Protein AF-A0A1F5WR69-F1 (afdb_monomer)

Mean predicted aligned error: 4.76 Å

Secondary structure (DSSP, 8-state):
-EETTEEEEEHHHHHHHHT--HHHHHHHHH-HHHHHHHT--EEEETTTTEEEEEHHHHHHHHHHHGGG-

Radius of gyration: 11.41 Å; Cα contacts (8 Å, |Δi|>4): 92; chains: 1; bounding box: 29×22×30 Å

Structure (mmCI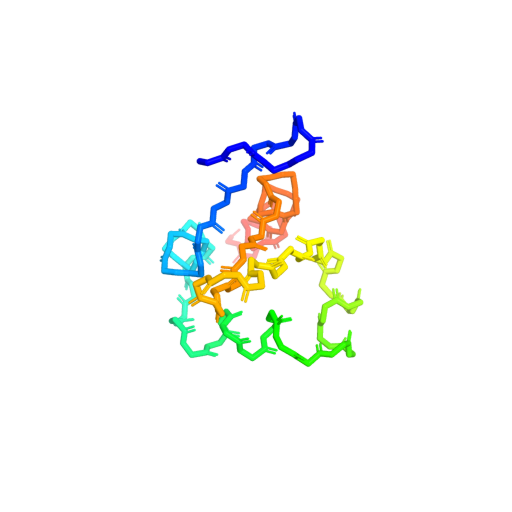F, N/CA/C/O backbone):
data_AF-A0A1F5WR69-F1
#
_entry.id   AF-A0A1F5WR69-F1
#
loop_
_atom_site.group_PDB
_atom_site.id
_atom_site.type_symbol
_atom_site.label_atom_id
_atom_site.label_alt_id
_atom_site.label_comp_id
_atom_site.label_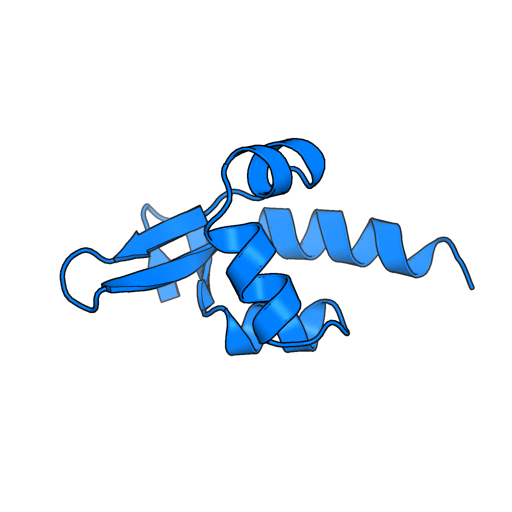asym_id
_atom_site.label_entity_id
_atom_site.label_seq_id
_atom_site.pdbx_PDB_ins_code
_atom_site.Cartn_x
_atom_site.Cartn_y
_atom_site.Cartn_z
_atom_site.occupancy
_atom_site.B_iso_or_equiv
_atom_site.auth_seq_id
_atom_site.auth_comp_id
_atom_site.auth_asym_id
_atom_site.auth_atom_id
_atom_site.pdbx_PDB_model_num
ATOM 1 N N . MET A 1 1 ? 11.439 -6.482 3.836 1.00 70.25 1 MET A N 1
ATOM 2 C CA . MET A 1 1 ? 12.270 -6.224 2.648 1.00 70.25 1 MET A CA 1
ATOM 3 C C . MET A 1 1 ? 12.934 -4.879 2.846 1.00 70.25 1 MET A C 1
ATOM 5 O O . MET A 1 1 ? 12.290 -3.997 3.409 1.00 70.25 1 MET A O 1
ATOM 9 N N . ILE A 1 2 ? 14.206 -4.753 2.483 1.00 75.44 2 ILE A N 1
ATOM 10 C CA . ILE A 1 2 ? 14.928 -3.483 2.533 1.00 75.44 2 ILE A CA 1
ATOM 11 C C . ILE A 1 2 ? 15.119 -3.040 1.083 1.00 75.44 2 ILE A C 1
ATOM 13 O O . ILE A 1 2 ? 15.685 -3.795 0.301 1.00 75.44 2 ILE A O 1
ATOM 17 N N . ILE A 1 3 ? 14.606 -1.865 0.723 1.00 75.31 3 ILE A N 1
ATOM 18 C CA . ILE A 1 3 ? 14.773 -1.255 -0.603 1.00 75.31 3 ILE A CA 1
ATOM 19 C C . ILE A 1 3 ? 15.497 0.069 -0.371 1.00 75.31 3 ILE A C 1
ATOM 21 O O . ILE A 1 3 ? 15.058 0.863 0.456 1.00 75.31 3 ILE A O 1
ATOM 25 N N . ASN A 1 4 ? 16.638 0.288 -1.031 1.00 72.31 4 ASN A N 1
ATOM 26 C CA . ASN A 1 4 ? 17.468 1.490 -0.851 1.00 72.31 4 ASN A CA 1
ATOM 27 C C . ASN A 1 4 ? 17.786 1.804 0.626 1.00 72.31 4 ASN A C 1
ATOM 29 O O . ASN A 1 4 ? 17.648 2.939 1.074 1.00 72.31 4 ASN A O 1
ATOM 33 N N . LYS A 1 5 ? 18.168 0.780 1.407 1.00 79.69 5 LYS A N 1
ATOM 34 C CA . LYS A 1 5 ? 18.414 0.853 2.867 1.00 79.69 5 LYS A CA 1
ATOM 35 C C . LYS A 1 5 ? 17.191 1.223 3.728 1.00 79.69 5 LYS A C 1
ATOM 37 O O . LYS A 1 5 ? 17.317 1.307 4.945 1.00 79.69 5 LYS A O 1
ATOM 42 N N . LYS A 1 6 ? 15.998 1.368 3.145 1.00 83.38 6 LYS A N 1
ATOM 43 C CA . LYS A 1 6 ? 14.748 1.616 3.873 1.00 83.38 6 LYS A CA 1
ATOM 44 C C . LYS A 1 6 ? 13.963 0.329 4.068 1.00 83.38 6 LYS A C 1
ATOM 46 O O . LYS A 1 6 ? 13.834 -0.490 3.159 1.00 83.38 6 LYS A O 1
ATOM 51 N N . LYS A 1 7 ? 13.399 0.148 5.261 1.00 91.00 7 LYS A N 1
ATOM 52 C CA . LYS A 1 7 ? 12.476 -0.957 5.536 1.00 91.00 7 LYS A CA 1
ATOM 53 C C . LYS A 1 7 ? 11.168 -0.697 4.793 1.00 91.00 7 LYS A C 1
ATOM 55 O O . LYS A 1 7 ? 10.557 0.353 4.967 1.00 91.00 7 LYS A O 1
ATOM 60 N N . CYS A 1 8 ? 10.718 -1.667 4.007 1.00 92.94 8 CYS A N 1
ATOM 61 C CA . CYS A 1 8 ? 9.480 -1.569 3.243 1.00 92.94 8 CYS A CA 1
ATOM 62 C C . CYS A 1 8 ? 8.564 -2.768 3.500 1.00 92.94 8 CYS A C 1
ATOM 64 O O . CYS A 1 8 ? 9.010 -3.896 3.771 1.00 92.94 8 CYS A O 1
ATOM 66 N N . TYR A 1 9 ? 7.264 -2.515 3.381 1.00 94.38 9 TYR A N 1
ATOM 67 C CA . TYR A 1 9 ? 6.207 -3.506 3.491 1.00 94.38 9 TYR A CA 1
ATOM 68 C C . TYR A 1 9 ? 5.521 -3.705 2.138 1.00 94.38 9 TYR A C 1
ATOM 70 O O . TYR A 1 9 ? 5.195 -2.722 1.477 1.00 94.38 9 TYR A O 1
ATOM 78 N N . PRO A 1 10 ? 5.253 -4.953 1.718 1.00 94.19 10 PRO A N 1
ATOM 79 C CA . PRO A 1 10 ? 4.401 -5.189 0.558 1.00 94.19 10 PRO A CA 1
ATOM 80 C C . PRO A 1 10 ? 2.969 -4.715 0.855 1.00 94.19 10 PRO A C 1
ATOM 82 O O . PRO A 1 10 ? 2.545 -4.723 2.017 1.00 94.19 10 PRO A O 1
ATOM 85 N N . ILE A 1 11 ? 2.203 -4.369 -0.188 1.00 94.56 11 ILE A N 1
ATOM 86 C CA . ILE A 1 11 ? 0.815 -3.869 -0.072 1.00 94.56 11 ILE A CA 1
ATOM 87 C C . ILE A 1 11 ? -0.051 -4.658 0.924 1.00 94.56 11 ILE A C 1
ATOM 89 O O . ILE A 1 11 ? -0.662 -4.025 1.785 1.00 94.56 11 ILE A O 1
ATOM 93 N N . PRO A 1 12 ? -0.089 -6.009 0.905 1.00 94.69 12 PRO A N 1
ATOM 94 C CA . PRO A 1 12 ? -0.904 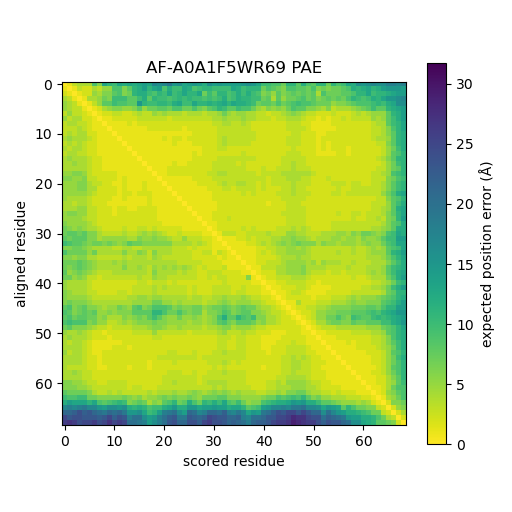-6.768 1.853 1.00 94.69 12 PRO A CA 1
ATOM 95 C C . PRO A 1 12 ? -0.539 -6.526 3.320 1.00 94.69 12 PRO A C 1
ATOM 97 O O . PRO A 1 12 ? -1.415 -6.498 4.180 1.00 94.69 12 PRO A O 1
ATOM 100 N N . LYS A 1 13 ? 0.755 -6.351 3.609 1.00 94.81 13 LYS A N 1
ATOM 101 C CA . LYS A 1 13 ? 1.248 -6.127 4.968 1.00 94.81 13 LYS A CA 1
ATOM 102 C C . LYS A 1 13 ? 0.981 -4.693 5.418 1.00 94.81 13 LYS A C 1
ATOM 104 O O . LYS A 1 13 ? 0.535 -4.502 6.542 1.00 94.81 13 LYS A O 1
ATOM 109 N N . ALA A 1 14 ? 1.194 -3.711 4.540 1.00 94.38 14 ALA A N 1
ATOM 110 C CA . ALA A 1 14 ? 0.864 -2.313 4.820 1.00 94.38 14 ALA A CA 1
ATOM 111 C C . ALA A 1 14 ? -0.641 -2.127 5.088 1.00 94.38 14 ALA A C 1
ATOM 113 O O . ALA A 1 14 ? -1.010 -1.493 6.070 1.00 94.38 14 ALA A O 1
ATOM 114 N N . ALA A 1 15 ? -1.499 -2.762 4.281 1.00 94.88 15 ALA A N 1
ATOM 115 C CA . ALA A 1 15 ? -2.951 -2.740 4.462 1.00 94.88 15 ALA A CA 1
ATOM 116 C C . ALA A 1 15 ? -3.371 -3.267 5.844 1.00 94.88 15 ALA A C 1
ATOM 118 O O . ALA A 1 15 ? -4.143 -2.615 6.542 1.00 94.88 15 ALA A O 1
ATOM 119 N N . LYS A 1 16 ? -2.794 -4.403 6.271 1.00 94.56 16 LYS A N 1
ATOM 120 C CA . LYS A 1 16 ? -3.056 -4.996 7.591 1.00 94.56 16 LYS A CA 1
ATOM 121 C C . LYS A 1 16 ? -2.632 -4.078 8.741 1.00 94.56 16 LYS A C 1
ATOM 123 O O . LYS A 1 16 ? -3.368 -3.969 9.710 1.00 94.56 16 LYS A O 1
ATOM 128 N N . ILE A 1 17 ? -1.474 -3.420 8.635 1.00 93.38 17 ILE A N 1
ATOM 129 C CA . ILE A 1 17 ? -0.985 -2.489 9.670 1.00 93.38 17 ILE A CA 1
ATOM 130 C C . ILE A 1 17 ? -1.897 -1.260 9.783 1.00 93.38 17 ILE A C 1
ATOM 132 O O . ILE A 1 17 ? -2.134 -0.767 10.878 1.00 93.38 17 ILE A O 1
ATOM 136 N N . LEU A 1 18 ? -2.410 -0.773 8.653 1.00 91.12 18 LEU A N 1
ATOM 137 C CA . LEU A 1 18 ? -3.243 0.428 8.589 1.00 91.12 18 LEU A CA 1
ATOM 138 C C . LEU A 1 18 ? -4.736 0.158 8.818 1.00 91.12 18 LEU A C 1
ATOM 140 O O . LEU A 1 18 ? -5.515 1.104 8.817 1.00 91.12 18 LEU A O 1
ATOM 144 N N . GLY A 1 19 ? -5.147 -1.105 8.966 1.00 92.94 19 GLY A N 1
ATOM 145 C CA . GLY A 1 19 ? -6.557 -1.469 9.130 1.00 92.94 19 GLY A CA 1
ATOM 146 C C . GLY A 1 19 ? -7.424 -1.174 7.9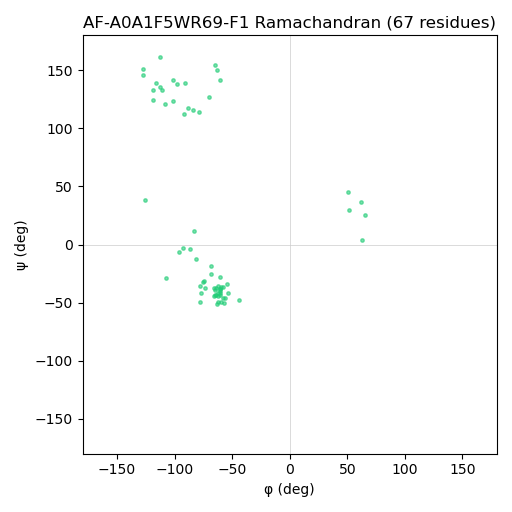00 1.00 92.94 19 GLY A C 1
ATOM 147 O O . GLY A 1 19 ? -8.626 -0.968 8.032 1.00 92.94 19 GLY A O 1
ATOM 148 N N . VAL A 1 20 ? -6.839 -1.136 6.697 1.00 92.56 20 VAL A N 1
ATOM 149 C CA . VAL A 1 20 ? -7.563 -0.850 5.445 1.00 92.56 20 VAL A CA 1
ATOM 150 C C . VAL A 1 20 ? -7.610 -2.064 4.527 1.00 92.56 20 VAL A C 1
ATOM 152 O O . VAL A 1 20 ? -6.801 -2.987 4.632 1.00 92.56 20 VAL A O 1
ATOM 155 N N . SER A 1 21 ? -8.536 -2.056 3.565 1.00 94.94 21 SER A N 1
ATOM 156 C C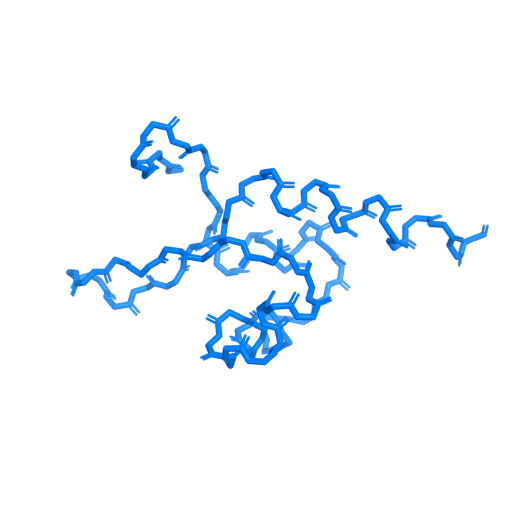A . SER A 1 21 ? -8.597 -3.120 2.563 1.00 94.94 21 SER A CA 1
ATOM 157 C C . SER A 1 21 ? -7.330 -3.148 1.692 1.00 94.94 21 SER A C 1
ATOM 159 O O . SER A 1 21 ? -6.716 -2.114 1.403 1.00 94.94 21 SER A O 1
ATOM 161 N N . ARG A 1 22 ? -6.954 -4.339 1.202 1.00 94.62 22 ARG A N 1
ATOM 162 C CA . ARG A 1 22 ? -5.833 -4.490 0.256 1.00 94.62 22 ARG A CA 1
ATOM 163 C C . ARG A 1 22 ? -6.054 -3.658 -1.013 1.00 94.62 22 ARG A C 1
ATOM 165 O O . ARG A 1 22 ? -5.098 -3.081 -1.519 1.00 94.62 22 ARG A O 1
ATOM 172 N N . MET A 1 23 ? -7.299 -3.566 -1.486 1.00 94.75 23 MET A N 1
ATOM 173 C CA . MET A 1 23 ? -7.682 -2.756 -2.647 1.00 94.75 23 MET A CA 1
ATOM 174 C C . MET A 1 23 ? -7.464 -1.259 -2.391 1.00 94.75 23 MET A C 1
ATOM 176 O O . MET A 1 23 ? -6.907 -0.564 -3.237 1.00 94.75 23 MET A O 1
ATOM 180 N N . THR A 1 24 ? -7.841 -0.767 -1.208 1.00 93.88 24 THR A N 1
ATOM 181 C CA . THR A 1 24 ? -7.604 0.621 -0.783 1.00 93.88 24 THR A CA 1
ATOM 182 C C . THR A 1 24 ? -6.112 0.929 -0.772 1.00 93.88 24 THR A C 1
ATOM 184 O O . THR A 1 24 ? -5.682 1.903 -1.384 1.00 93.88 24 THR A O 1
ATOM 187 N N . MET A 1 25 ? -5.313 0.061 -0.145 1.00 94.88 25 MET A N 1
ATOM 188 C CA . MET A 1 25 ? -3.863 0.238 -0.089 1.00 94.88 25 MET A CA 1
ATOM 189 C C . MET A 1 25 ? -3.221 0.172 -1.480 1.00 94.88 25 MET A C 1
ATOM 191 O O . MET A 1 25 ? -2.304 0.936 -1.767 1.00 94.88 25 MET A O 1
ATOM 195 N N . HIS A 1 26 ? -3.719 -0.703 -2.358 1.00 94.00 26 HIS A N 1
ATOM 196 C CA . HIS A 1 26 ? -3.276 -0.772 -3.747 1.00 94.00 26 HIS A CA 1
ATOM 197 C C . HIS A 1 26 ? -3.578 0.530 -4.493 1.00 94.00 26 HIS A C 1
ATOM 199 O O . HIS A 1 26 ? -2.669 1.104 -5.077 1.00 94.00 26 HIS A O 1
ATOM 205 N N . ARG A 1 27 ? -4.812 1.051 -4.413 1.00 93.56 27 ARG A N 1
ATOM 206 C CA . ARG A 1 27 ? -5.180 2.344 -5.018 1.00 93.56 27 ARG A CA 1
ATOM 207 C C . ARG A 1 27 ? -4.295 3.479 -4.518 1.00 93.56 27 ARG A C 1
ATOM 209 O O . ARG A 1 27 ? -3.790 4.251 -5.327 1.00 93.56 27 ARG A O 1
ATOM 216 N N . TRP A 1 28 ? -4.062 3.551 -3.208 1.00 93.50 28 TRP A N 1
ATOM 217 C CA . TRP A 1 28 ? -3.148 4.540 -2.638 1.00 93.50 28 TRP A CA 1
ATOM 218 C C . TRP A 1 28 ? -1.732 4.386 -3.163 1.00 93.50 28 TRP A C 1
ATOM 220 O O . TRP A 1 28 ? -1.060 5.379 -3.404 1.00 93.50 28 TRP A O 1
ATOM 230 N N . ALA A 1 29 ? -1.281 3.151 -3.356 1.00 91.31 29 ALA A N 1
ATOM 231 C CA . ALA A 1 29 ? 0.046 2.873 -3.852 1.00 91.31 29 ALA A CA 1
ATOM 232 C C . ALA A 1 29 ? 0.185 2.979 -5.369 1.00 91.31 29 ALA A C 1
ATOM 234 O O . ALA A 1 29 ? 1.321 3.014 -5.812 1.00 91.31 29 ALA A O 1
ATOM 235 N N . THR A 1 30 ? -0.875 3.056 -6.177 1.00 90.81 30 THR A N 1
ATOM 236 C CA . THR A 1 30 ? -0.772 3.191 -7.646 1.00 90.81 30 THR A CA 1
ATOM 237 C C . THR A 1 30 ? -1.152 4.573 -8.160 1.00 90.81 30 THR A C 1
ATOM 239 O O . THR A 1 30 ? -0.623 5.003 -9.179 1.00 90.81 30 THR A O 1
ATOM 242 N N . ILE A 1 31 ? -2.037 5.289 -7.467 1.00 91.19 31 ILE A N 1
ATOM 243 C CA . ILE A 1 31 ? -2.530 6.601 -7.894 1.00 91.19 31 ILE A CA 1
ATOM 244 C C . ILE A 1 31 ? -1.651 7.692 -7.275 1.00 91.19 31 ILE A C 1
ATOM 246 O O . ILE A 1 31 ? -1.695 7.907 -6.065 1.00 91.19 31 ILE A O 1
ATOM 250 N N . SER A 1 32 ? -0.887 8.422 -8.094 1.00 84.56 32 SER A N 1
ATOM 251 C CA . SER A 1 32 ? 0.061 9.452 -7.625 1.00 84.56 32 SER A CA 1
ATOM 252 C C . SER A 1 32 ? -0.578 10.497 -6.707 1.00 84.56 32 SER A C 1
ATOM 254 O O . SER A 1 32 ? -0.025 10.806 -5.656 1.00 84.56 32 SER A O 1
ATOM 256 N N . ARG A 1 33 ? -1.790 10.960 -7.037 1.00 86.56 33 ARG A N 1
ATOM 257 C CA . ARG A 1 33 ? -2.548 11.910 -6.207 1.00 86.56 33 ARG A CA 1
ATOM 258 C C . ARG A 1 33 ? -2.861 11.362 -4.811 1.00 86.56 33 ARG A C 1
ATOM 260 O O . ARG A 1 33 ? -2.806 12.097 -3.830 1.00 86.56 33 ARG A O 1
ATOM 267 N N . GLU A 1 34 ? -3.184 10.074 -4.707 1.00 88.75 34 GLU A N 1
ATOM 268 C CA . GLU A 1 34 ? -3.450 9.436 -3.414 1.00 88.75 34 GLU A CA 1
ATOM 269 C C . GLU A 1 34 ? -2.156 9.225 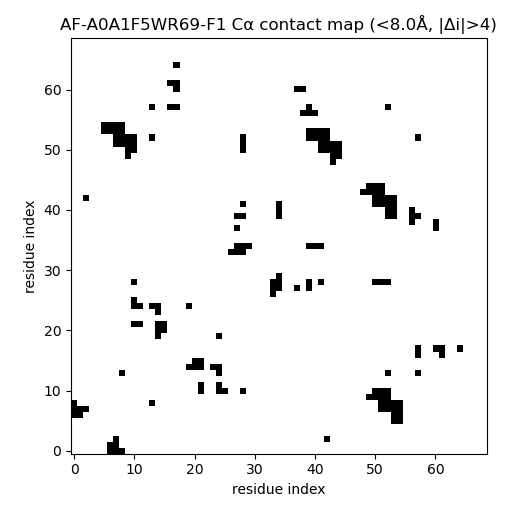-2.620 1.00 88.75 34 GLU A C 1
ATOM 271 O O . GLU A 1 34 ? -2.160 9.427 -1.403 1.00 88.75 34 GLU A O 1
ATOM 276 N N . ARG A 1 35 ? -1.044 8.887 -3.295 1.00 89.19 35 ARG A N 1
ATOM 277 C CA . ARG A 1 35 ? 0.284 8.799 -2.663 1.00 89.19 35 ARG A CA 1
ATOM 278 C C . ARG A 1 35 ? 0.664 10.122 -2.012 1.00 89.19 35 ARG A C 1
ATOM 280 O O . ARG A 1 35 ? 1.011 10.140 -0.834 1.00 89.19 35 ARG A O 1
ATOM 287 N N . GLU A 1 36 ? 0.548 11.217 -2.759 1.00 87.50 36 GLU A N 1
ATOM 288 C CA . GLU A 1 36 ? 0.885 12.563 -2.297 1.00 87.50 36 GLU A CA 1
ATOM 289 C C . GLU A 1 36 ? -0.011 12.994 -1.131 1.00 87.50 36 GLU A C 1
ATOM 291 O O . GLU A 1 36 ? 0.485 13.320 -0.053 1.00 87.50 36 GLU A O 1
ATOM 296 N N . LYS A 1 37 ? -1.336 12.865 -1.287 1.00 88.44 37 LYS A N 1
ATOM 297 C CA . LYS A 1 37 ? -2.322 13.199 -0.245 1.00 88.44 37 LYS A CA 1
ATOM 298 C C . LYS A 1 37 ? -2.061 12.471 1.079 1.00 88.44 37 LYS A C 1
ATOM 300 O O . LYS A 1 37 ? -2.351 12.999 2.154 1.00 88.44 37 LYS A O 1
ATOM 305 N N . ARG A 1 38 ? -1.555 11.237 1.014 1.00 86.50 38 ARG A N 1
ATOM 306 C CA . ARG A 1 38 ? -1.283 10.388 2.182 1.00 86.50 38 ARG A CA 1
ATOM 307 C C . ARG A 1 38 ? 0.173 10.447 2.655 1.00 86.50 38 ARG A C 1
ATOM 309 O O . ARG A 1 38 ? 0.462 9.880 3.705 1.00 86.50 38 ARG A O 1
ATOM 316 N N . GLY A 1 39 ? 1.071 11.119 1.932 1.00 89.50 39 GLY A N 1
ATOM 317 C CA . GLY A 1 39 ? 2.506 11.129 2.232 1.00 89.50 39 GLY A CA 1
ATOM 318 C C . GLY A 1 39 ? 3.145 9.736 2.146 1.00 89.50 39 GLY A C 1
ATOM 319 O O . GLY A 1 39 ? 3.982 9.376 2.980 1.00 89.50 39 GLY A O 1
ATOM 320 N N . LEU A 1 40 ? 2.698 8.917 1.188 1.00 91.75 40 LEU A N 1
ATOM 321 C CA . LEU A 1 40 ? 3.187 7.553 0.997 1.00 91.75 40 LEU A CA 1
ATOM 322 C C . LEU A 1 40 ? 4.404 7.531 0.076 1.00 91.75 40 LEU A C 1
ATOM 324 O O . LEU A 1 40 ? 4.304 7.819 -1.115 1.00 91.75 40 LEU A O 1
ATOM 328 N N . GLU A 1 41 ? 5.533 7.092 0.617 1.00 93.56 41 GLU A N 1
ATO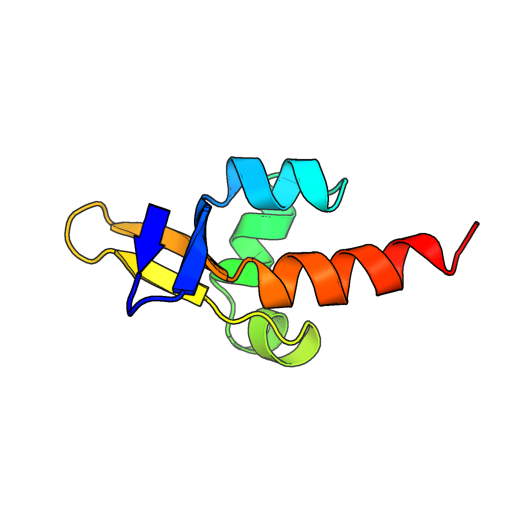M 329 C CA . GLU A 1 41 ? 6.695 6.718 -0.175 1.00 93.56 41 GLU A CA 1
ATOM 330 C C . GLU A 1 41 ? 6.518 5.270 -0.652 1.00 93.56 41 GLU A C 1
ATOM 332 O O . GLU A 1 41 ? 6.432 4.332 0.151 1.00 93.56 41 GLU A O 1
ATOM 337 N N . VAL A 1 42 ? 6.415 5.102 -1.972 1.00 92.19 42 VAL A N 1
ATOM 338 C CA . VAL A 1 42 ? 6.138 3.822 -2.629 1.00 92.19 42 VAL A CA 1
ATOM 339 C C . VAL A 1 42 ? 7.298 3.462 -3.543 1.00 92.19 42 VAL A C 1
ATOM 341 O O . VAL A 1 42 ? 7.739 4.274 -4.351 1.00 92.19 42 VAL A O 1
ATOM 344 N N . PHE A 1 43 ? 7.739 2.216 -3.448 1.00 91.00 43 PHE A N 1
ATOM 345 C CA . PHE A 1 43 ? 8.745 1.622 -4.310 1.00 91.00 43 PHE A CA 1
ATOM 346 C C . PHE A 1 43 ? 8.085 0.569 -5.185 1.00 91.00 43 PHE A C 1
ATOM 348 O O . PHE A 1 43 ? 7.320 -0.266 -4.696 1.00 91.00 43 PHE A O 1
ATOM 355 N N . GLN A 1 44 ? 8.385 0.603 -6.476 1.00 89.69 44 GLN A N 1
ATOM 356 C CA . GLN A 1 44 ? 8.016 -0.459 -7.395 1.00 89.69 44 GLN A CA 1
ATOM 357 C C . GLN A 1 44 ? 9.245 -1.326 -7.634 1.00 89.69 44 GLN A C 1
ATOM 359 O O . GLN A 1 44 ? 10.292 -0.828 -8.039 1.00 89.69 44 GLN A O 1
ATOM 364 N N . ASP A 1 45 ? 9.111 -2.617 -7.368 1.00 85.56 45 ASP A N 1
ATOM 365 C CA . ASP A 1 45 ? 10.071 -3.599 -7.847 1.00 85.56 45 ASP A CA 1
ATOM 366 C C . ASP A 1 45 ? 9.759 -3.881 -9.318 1.00 85.56 45 ASP A C 1
ATOM 368 O O . ASP A 1 45 ? 8.683 -4.388 -9.645 1.00 85.56 45 ASP A O 1
ATOM 372 N N . THR A 1 46 ? 10.681 -3.505 -10.201 1.00 82.81 46 THR A N 1
ATOM 373 C CA . THR A 1 46 ? 10.543 -3.675 -11.651 1.00 82.81 46 THR A CA 1
ATOM 374 C C . THR A 1 46 ? 10.594 -5.141 -12.069 1.00 82.81 46 THR A C 1
ATOM 376 O O . THR A 1 46 ? 9.998 -5.492 -13.082 1.00 82.81 46 THR A O 1
ATOM 379 N N . ILE A 1 47 ? 11.232 -6.010 -11.276 1.00 83.94 47 ILE A N 1
ATOM 380 C CA . ILE A 1 47 ? 11.386 -7.436 -11.587 1.00 83.94 47 ILE A CA 1
ATOM 381 C C . ILE A 1 47 ? 10.085 -8.177 -11.283 1.00 83.94 47 ILE A C 1
ATOM 383 O O . ILE A 1 47 ? 9.569 -8.917 -12.114 1.00 83.94 47 ILE A O 1
ATOM 387 N N . SER A 1 48 ? 9.525 -7.966 -10.089 1.00 83.38 48 SER A N 1
ATOM 388 C CA . SER A 1 48 ? 8.299 -8.658 -9.667 1.00 83.38 48 SER A CA 1
ATOM 389 C C . SER A 1 48 ? 7.008 -7.895 -9.978 1.00 83.38 48 SER A C 1
ATOM 391 O O . SER A 1 48 ? 5.921 -8.405 -9.702 1.00 83.38 48 SER A O 1
ATOM 393 N N . SER A 1 49 ? 7.103 -6.676 -10.526 1.00 84.44 49 SER A N 1
ATOM 394 C CA . SER A 1 49 ? 5.977 -5.745 -10.717 1.00 84.44 49 SER A CA 1
ATOM 395 C C . SER A 1 49 ? 5.155 -5.513 -9.440 1.00 84.44 49 SER A C 1
ATOM 397 O O . SER A 1 49 ? 3.948 -5.270 -9.486 1.00 84.44 49 SER A O 1
ATOM 399 N N . ARG A 1 50 ? 5.796 -5.602 -8.267 1.00 88.44 50 ARG A N 1
ATOM 400 C CA . ARG A 1 50 ? 5.141 -5.436 -6.962 1.00 88.44 50 ARG A CA 1
ATOM 401 C C . ARG A 1 50 ? 5.410 -4.060 -6.379 1.00 88.44 50 ARG A C 1
ATOM 403 O O . ARG A 1 50 ? 6.526 -3.550 -6.430 1.00 88.44 50 ARG A O 1
ATOM 410 N N . TYR A 1 51 ? 4.384 -3.510 -5.739 1.00 91.00 51 TYR A N 1
ATOM 411 C CA . TYR A 1 51 ? 4.493 -2.280 -4.964 1.00 91.00 51 TYR A CA 1
ATOM 412 C C . TYR A 1 51 ? 4.818 -2.569 -3.497 1.00 91.00 51 TYR A C 1
ATOM 414 O O .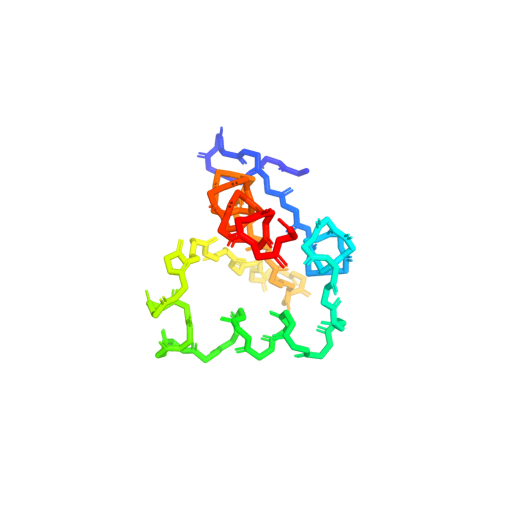 TYR A 1 51 ? 4.251 -3.462 -2.855 1.00 91.00 51 TYR A O 1
ATOM 422 N N . TYR A 1 52 ? 5.706 -1.749 -2.955 1.00 92.69 52 TYR A N 1
ATOM 423 C CA . TYR A 1 52 ? 6.119 -1.741 -1.564 1.00 92.69 52 TYR A CA 1
ATOM 424 C C . TYR A 1 52 ? 5.977 -0.329 -1.016 1.00 92.69 52 TYR A C 1
ATOM 426 O O . TYR A 1 52 ? 6.204 0.644 -1.724 1.00 92.69 52 TYR A O 1
ATOM 434 N N . VAL A 1 53 ? 5.618 -0.208 0.253 1.00 93.38 53 VAL A N 1
ATOM 435 C CA . VAL A 1 53 ? 5.460 1.083 0.931 1.00 93.38 53 VAL A CA 1
ATOM 436 C C . VAL A 1 53 ? 6.489 1.185 2.042 1.00 93.38 53 VAL A C 1
ATOM 438 O O . VAL A 1 53 ? 6.753 0.192 2.729 1.00 93.38 53 VAL A O 1
ATOM 441 N N . SER A 1 54 ? 7.097 2.359 2.205 1.00 94.69 54 SER A N 1
ATOM 442 C CA . SER A 1 54 ? 8.073 2.585 3.270 1.00 94.69 54 SER A CA 1
ATOM 443 C C . SER A 1 54 ? 7.440 2.371 4.649 1.00 94.69 54 SER A C 1
ATOM 445 O O . SER A 1 54 ? 6.277 2.707 4.894 1.00 94.69 54 SER A O 1
ATOM 447 N N . ALA A 1 55 ? 8.204 1.776 5.565 1.00 93.19 55 ALA A N 1
ATOM 448 C CA . ALA A 1 55 ? 7.754 1.560 6.933 1.00 93.19 55 ALA A CA 1
ATOM 449 C C . ALA A 1 55 ? 7.472 2.889 7.648 1.00 93.19 55 ALA A C 1
ATOM 451 O O . ALA A 1 55 ? 6.495 2.964 8.386 1.00 93.19 55 ALA A O 1
ATOM 452 N N . ASP A 1 56 ? 8.257 3.934 7.368 1.00 92.44 56 ASP A N 1
ATOM 453 C CA . ASP A 1 56 ? 8.048 5.285 7.899 1.00 92.44 56 ASP A CA 1
ATOM 454 C C . ASP A 1 56 ? 6.714 5.890 7.457 1.00 92.44 56 ASP A C 1
ATOM 456 O O . ASP A 1 56 ? 5.996 6.465 8.272 1.00 92.44 56 ASP A O 1
ATOM 460 N N . SER A 1 57 ? 6.342 5.753 6.180 1.00 92.56 57 SER A N 1
ATOM 461 C CA . SER A 1 57 ? 5.039 6.228 5.702 1.00 92.56 57 SER A CA 1
ATOM 462 C C . SER A 1 57 ? 3.891 5.458 6.349 1.00 92.56 57 SER A C 1
ATOM 464 O O . SER A 1 57 ? 2.884 6.062 6.711 1.00 92.56 57 SER A O 1
ATOM 466 N N . VAL A 1 58 ? 4.043 4.143 6.537 1.00 92.69 58 VAL A N 1
ATOM 467 C CA . VAL A 1 58 ? 3.040 3.322 7.231 1.00 92.69 58 VAL A CA 1
ATOM 468 C C . VAL A 1 58 ? 2.902 3.732 8.701 1.00 92.69 58 VAL A C 1
ATOM 470 O O . VAL A 1 58 ? 1.778 3.871 9.171 1.00 92.69 58 VAL A O 1
ATO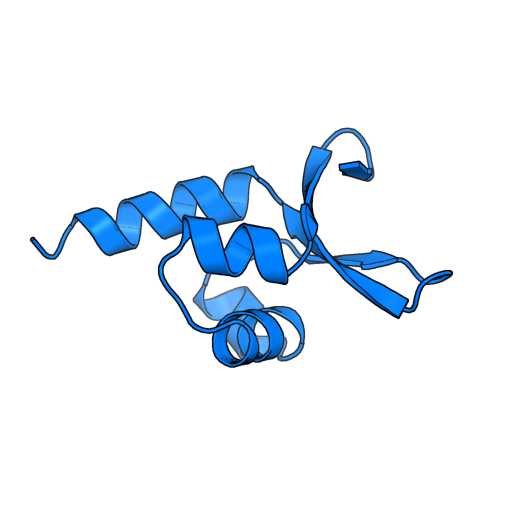M 473 N N . ASP A 1 59 ? 4.004 3.982 9.410 1.00 91.81 59 ASP A N 1
ATOM 474 C CA . ASP A 1 59 ? 3.993 4.435 10.809 1.00 91.81 59 ASP A CA 1
ATOM 475 C C . ASP A 1 59 ? 3.391 5.843 10.970 1.00 91.81 59 ASP A C 1
ATOM 477 O O . ASP A 1 59 ? 2.539 6.086 11.825 1.00 91.81 59 ASP A O 1
ATOM 481 N N . LYS A 1 60 ? 3.762 6.783 10.095 1.00 91.00 60 LYS A N 1
ATOM 482 C CA . LYS A 1 60 ? 3.167 8.128 10.088 1.00 91.00 60 LYS A CA 1
ATOM 483 C C . LYS A 1 60 ? 1.665 8.076 9.831 1.00 91.00 60 LYS A C 1
ATOM 485 O O . LYS A 1 60 ? 0.911 8.842 10.430 1.00 91.00 60 LYS A O 1
ATOM 490 N N . LEU A 1 61 ? 1.229 7.200 8.927 1.00 89.56 61 LEU A N 1
ATOM 491 C CA . LEU A 1 61 ? -0.175 7.096 8.561 1.00 89.56 61 LEU A CA 1
ATOM 492 C C . LEU A 1 61 ? -0.993 6.338 9.617 1.00 89.56 61 LEU A C 1
ATOM 494 O O . LEU A 1 61 ? -2.116 6.754 9.895 1.00 89.56 61 LEU A O 1
ATOM 498 N N . SER A 1 62 ? -0.441 5.306 10.265 1.00 88.69 62 SER A N 1
ATOM 499 C CA . SER A 1 62 ? -1.120 4.598 11.362 1.00 88.69 62 SER A CA 1
ATOM 500 C C . SER A 1 62 ? -1.425 5.543 12.528 1.00 88.69 62 SER A C 1
ATOM 502 O O . SER A 1 62 ? -2.550 5.566 13.021 1.00 88.69 62 SER A O 1
ATOM 504 N N . LYS A 1 63 ? -0.486 6.431 12.878 1.00 87.06 63 LYS A N 1
ATOM 505 C CA . LYS A 1 63 ? -0.680 7.476 13.900 1.00 87.06 63 LYS A CA 1
ATOM 506 C C . LYS A 1 63 ? -1.814 8.454 13.574 1.00 87.06 63 LYS A C 1
ATOM 508 O O . LYS A 1 63 ? -2.430 8.989 14.490 1.00 87.06 63 LYS A O 1
ATOM 513 N N . ARG A 1 64 ? -2.123 8.687 12.290 1.00 81.19 64 ARG A N 1
ATOM 514 C CA . ARG A 1 64 ? -3.274 9.520 11.886 1.00 81.19 64 ARG A CA 1
ATOM 515 C C . ARG A 1 64 ? -4.611 8.808 12.077 1.00 81.19 64 ARG A C 1
ATOM 517 O O . ARG A 1 64 ? -5.595 9.480 12.356 1.00 81.19 64 ARG A O 1
ATOM 524 N N . PHE A 1 65 ? -4.649 7.484 11.936 1.00 71.94 65 PHE A N 1
ATOM 525 C CA . PHE A 1 65 ? -5.870 6.701 12.147 1.00 71.94 65 PHE A CA 1
ATOM 526 C C . PHE A 1 65 ? -6.219 6.534 13.630 1.00 71.94 65 PHE A C 1
ATOM 528 O O . PHE A 1 65 ? -7.393 6.538 13.970 1.00 71.94 65 PHE A O 1
ATOM 535 N N . VAL A 1 66 ? -5.218 6.470 14.515 1.00 60.75 66 VAL A N 1
ATOM 536 C CA . VAL A 1 66 ? -5.423 6.319 15.972 1.00 60.75 66 VAL A CA 1
ATOM 537 C C . VAL A 1 66 ? -6.056 7.563 16.622 1.00 60.75 66 VAL A C 1
ATOM 539 O O . VAL A 1 66 ? -6.632 7.478 17.700 1.00 60.75 66 VAL A O 1
ATOM 542 N N . ARG A 1 67 ? -6.013 8.729 15.967 1.00 50.53 67 ARG A N 1
ATOM 543 C CA . ARG A 1 67 ? -6.509 9.996 16.533 1.00 50.53 67 ARG A CA 1
ATOM 544 C C . ARG A 1 67 ? -8.031 10.216 16.375 1.00 50.53 67 ARG A C 1
ATOM 546 O O . ARG A 1 67 ? -8.490 11.331 16.590 1.00 50.53 67 ARG A O 1
ATOM 553 N N . ILE A 1 68 ? -8.795 9.190 15.981 1.00 44.78 68 ILE A N 1
ATOM 554 C CA . ILE A 1 68 ? -10.270 9.224 15.842 1.00 44.78 68 ILE A CA 1
ATOM 555 C C . ILE A 1 68 ? -10.908 8.087 16.668 1.00 44.78 68 ILE A C 1
ATOM 557 O O . ILE A 1 68 ? -11.850 7.437 16.227 1.00 44.78 68 ILE A O 1
ATOM 561 N N . SER A 1 69 ? -10.364 7.816 17.855 1.00 37.28 69 SER A N 1
ATOM 562 C CA . SER A 1 69 ? -10.996 6.932 18.847 1.00 37.28 69 SER A CA 1
ATOM 563 C C . SER A 1 69 ? -11.331 7.729 20.093 1.00 37.28 69 SER A C 1
ATOM 565 O O . SER A 1 69 ? -10.456 8.529 20.495 1.00 37.28 69 SER A O 1
#

Solvent-accessible surface area (backbone atoms only — not comparable to full-atom values): 3923 Å² total; per-residue (Å²): 96,71,57,95,90,38,56,34,30,45,42,69,56,46,10,62,72,58,76,47,52,52,66,56,39,44,49,35,69,69,38,67,70,46,16,61,78,61,58,49,52,65,48,72,41,83,86,77,72,41,58,28,33,34,47,66,32,52,54,58,46,37,60,62,62,65,74,78,117

pLDDT: mean 86.94, std 11.42, range [37.28, 94.94]

Foldseek 3Di:
DADPNFDKDFLVRLCVLQVHDSVVSVCCQPPPVSCVVQVWDWDADPVVRTIITTPVSSVVNSVVVVVPD

Nearest PDB structures (foldseek):
  1ub9-assembly1_A-2  TM=4.475E-01  e=1.234E-01  Pyrococcus horikoshii OT3
  1s3j-assembly1_B  TM=5.311E-01  e=3.947E-01  Bacillus subtilis
  3vod-assembly1_A  TM=4.856E-01  e=6.615E-01  Escherichia coli K-12
  3voe-assembly1_B  TM=4.955E-01  e=9.136E-01  Escherichia coli K-12
  6pln-assembly2_B  TM=4.136E-01  e=9.136E-01  Pyrococcus furiosus

Sequence (69 aa):
MIINKKKCYPIPKAAKILGVSRMTMHRWATISREREKRGLEVFQDTISSRYYVSADSVDKLSKRFVRIS

Organism: NCBI:txid1798341